Protein AF-A0A0G0THY9-F1 (afdb_monomer_lite)

Foldseek 3Di:
DPVVVVVLVVVLVVLVVVLCVVCVVVVVVVVVVPDDVVVVCPDPVNVVSVVCSVCVSVCVSVVVVVVVVVCCVVPPDPPPPPDD

Radius of gyration: 20.84 Å; chains: 1; bounding box: 43×22×65 Å

Structure (mmCIF, N/CA/C/O backbone):
data_AF-A0A0G0THY9-F1
#
_entry.id   AF-A0A0G0THY9-F1
#
loop_
_atom_site.group_PDB
_atom_site.id
_atom_site.type_symbol
_atom_site.label_atom_id
_atom_site.label_alt_id
_atom_site.label_comp_id
_atom_site.label_asym_id
_atom_site.label_entity_id
_atom_site.label_seq_id
_atom_site.pdbx_PDB_ins_code
_atom_site.Cartn_x
_atom_site.Cartn_y
_atom_site.Cartn_z
_atom_site.occupancy
_atom_site.B_iso_or_equiv
_atom_site.auth_seq_id
_atom_site.auth_comp_id
_atom_site.auth_asym_id
_atom_site.auth_atom_id
_atom_site.pdbx_PDB_model_num
ATOM 1 N N . MET A 1 1 ? -25.241 10.082 8.967 1.00 47.38 1 MET A N 1
ATOM 2 C CA . MET A 1 1 ? -23.797 10.256 9.248 1.00 47.38 1 MET A CA 1
ATOM 3 C C . MET A 1 1 ? -23.062 8.981 8.828 1.00 47.38 1 MET A C 1
ATOM 5 O O . MET A 1 1 ? -23.386 7.929 9.359 1.00 47.38 1 MET A O 1
ATOM 9 N N . ARG A 1 2 ? -22.157 9.036 7.833 1.00 73.25 2 ARG A N 1
ATOM 10 C CA . ARG A 1 2 ? -21.395 7.879 7.291 1.00 73.25 2 ARG A CA 1
ATOM 11 C C . ARG A 1 2 ? -19.875 8.035 7.499 1.00 73.25 2 ARG A C 1
ATOM 13 O O . ARG A 1 2 ? -19.093 7.457 6.752 1.00 73.25 2 ARG A O 1
ATOM 20 N N . VAL A 1 3 ? -19.475 8.754 8.553 1.00 76.94 3 VAL A N 1
ATOM 21 C CA . VAL A 1 3 ? -18.093 9.207 8.822 1.00 76.94 3 VAL A CA 1
ATOM 22 C C . VAL A 1 3 ? -17.049 8.094 8.677 1.00 76.94 3 VAL A C 1
ATOM 24 O O . VAL A 1 3 ? -16.016 8.310 8.058 1.00 76.94 3 VAL A O 1
ATOM 27 N N . GLY A 1 4 ? -17.326 6.880 9.167 1.00 78.69 4 GLY A N 1
ATOM 28 C CA . GLY A 1 4 ? -16.382 5.761 9.044 1.00 78.69 4 GLY A CA 1
ATOM 29 C C . GLY A 1 4 ? -16.118 5.321 7.598 1.00 78.69 4 GLY A C 1
ATOM 30 O O . GLY A 1 4 ? -14.989 4.992 7.249 1.00 78.69 4 GLY A O 1
ATOM 31 N N . ARG A 1 5 ? -17.137 5.360 6.732 1.00 81.44 5 ARG A N 1
ATOM 32 C CA . ARG A 1 5 ? -16.994 5.011 5.310 1.00 81.44 5 ARG A CA 1
ATOM 33 C C . ARG A 1 5 ? -16.278 6.120 4.545 1.00 81.44 5 ARG A C 1
ATOM 35 O O . ARG A 1 5 ? -15.420 5.831 3.720 1.00 81.44 5 ARG A O 1
ATOM 42 N N . ASP A 1 6 ? -16.594 7.368 4.872 1.00 89.00 6 ASP A N 1
ATOM 43 C CA . ASP A 1 6 ? -15.969 8.539 4.255 1.00 89.00 6 ASP A CA 1
ATOM 44 C C . ASP A 1 6 ? -14.477 8.629 4.629 1.00 89.00 6 ASP A C 1
ATOM 46 O O . ASP A 1 6 ? -13.637 8.897 3.772 1.00 89.00 6 ASP A O 1
ATOM 50 N N . HIS A 1 7 ? -14.125 8.290 5.873 1.00 85.62 7 HIS A N 1
ATOM 51 C CA . HIS A 1 7 ? -12.738 8.219 6.335 1.00 85.62 7 HIS A CA 1
ATOM 52 C C . HIS A 1 7 ? -11.931 7.122 5.621 1.00 85.62 7 HIS A C 1
ATOM 54 O O . HIS A 1 7 ? -10.814 7.370 5.170 1.00 85.62 7 HIS A O 1
ATOM 60 N N . ILE A 1 8 ? -12.501 5.923 5.453 1.00 85.88 8 ILE A N 1
ATOM 61 C CA . ILE A 1 8 ? -11.842 4.830 4.716 1.00 85.88 8 ILE A CA 1
ATOM 62 C C . ILE A 1 8 ? -11.627 5.216 3.246 1.00 85.88 8 ILE A C 1
ATOM 64 O O . ILE A 1 8 ? -10.541 4.996 2.712 1.00 85.88 8 ILE A O 1
ATOM 68 N N . ASN A 1 9 ? -12.614 5.851 2.609 1.00 88.00 9 ASN A N 1
ATOM 69 C CA . ASN A 1 9 ? -12.484 6.322 1.228 1.00 88.00 9 ASN A CA 1
ATOM 70 C C . ASN A 1 9 ? -11.342 7.342 1.069 1.00 88.00 9 ASN A C 1
ATOM 72 O O . ASN A 1 9 ? -10.577 7.262 0.108 1.00 88.00 9 ASN A O 1
ATOM 76 N N . ALA A 1 10 ? -11.188 8.266 2.025 1.00 91.75 10 ALA A N 1
ATOM 77 C CA . ALA A 1 10 ? -10.099 9.241 2.018 1.00 91.75 10 ALA A CA 1
ATOM 78 C C . ALA A 1 10 ? -8.714 8.577 2.154 1.00 91.75 10 ALA A C 1
ATOM 80 O O . ALA A 1 10 ? -7.784 8.946 1.435 1.00 91.75 10 ALA A O 1
ATOM 81 N N . ILE A 1 11 ? -8.577 7.565 3.022 1.00 91.38 11 ILE A N 1
ATOM 82 C CA . ILE A 1 11 ? -7.326 6.802 3.182 1.00 91.38 11 ILE A CA 1
ATOM 83 C C . ILE A 1 11 ? -6.964 6.066 1.889 1.00 91.38 11 ILE A C 1
ATOM 85 O O . ILE A 1 11 ? -5.812 6.127 1.461 1.00 91.38 11 ILE A O 1
ATOM 89 N N . ILE A 1 12 ? -7.934 5.402 1.252 1.00 87.19 12 ILE A N 1
ATOM 90 C CA . ILE A 1 12 ? -7.705 4.643 0.012 1.00 87.19 12 ILE A CA 1
ATOM 91 C C . ILE A 1 12 ? -7.166 5.558 -1.092 1.00 87.19 12 ILE A C 1
ATOM 93 O O . ILE A 1 12 ? -6.185 5.213 -1.749 1.00 87.19 12 ILE A O 1
ATOM 97 N N . ASN A 1 13 ? -7.765 6.737 -1.267 1.00 89.88 13 ASN A N 1
ATOM 98 C CA . ASN A 1 13 ? -7.329 7.694 -2.281 1.00 89.88 13 ASN A CA 1
ATOM 99 C C . ASN A 1 13 ? -5.884 8.167 -2.051 1.00 89.88 13 ASN A C 1
ATOM 101 O O . ASN A 1 13 ? -5.074 8.193 -2.977 1.00 89.88 13 ASN A O 1
ATOM 105 N N . THR A 1 14 ? -5.539 8.497 -0.806 1.00 91.69 14 THR A N 1
ATOM 106 C CA . THR A 1 14 ? -4.172 8.913 -0.465 1.00 91.69 14 THR A CA 1
ATOM 107 C C . THR A 1 14 ? -3.173 7.773 -0.658 1.00 91.69 14 THR A C 1
ATOM 109 O O . THR A 1 14 ? -2.067 8.003 -1.143 1.00 91.69 14 THR A O 1
ATOM 112 N N . LEU A 1 15 ? -3.560 6.533 -0.343 1.00 88.81 15 LEU A N 1
ATOM 113 C CA . LEU A 1 15 ? -2.705 5.363 -0.526 1.00 88.81 15 LEU A CA 1
ATOM 114 C C . LEU A 1 15 ? -2.445 5.066 -2.007 1.00 88.81 15 LEU A C 1
ATOM 116 O O . LEU A 1 15 ? -1.313 4.762 -2.372 1.00 88.81 15 LEU A O 1
ATOM 120 N N . PHE A 1 16 ? -3.460 5.216 -2.863 1.00 87.56 16 PHE A N 1
ATOM 121 C CA . PHE A 1 16 ? -3.311 5.095 -4.314 1.00 87.56 16 PHE A CA 1
ATOM 122 C C . PHE A 1 16 ? -2.307 6.112 -4.873 1.00 87.56 16 PHE A C 1
ATOM 124 O O . PHE A 1 16 ? -1.411 5.747 -5.641 1.00 87.56 16 PHE A O 1
ATOM 131 N N . LEU A 1 17 ? -2.416 7.376 -4.449 1.00 90.69 17 LEU A N 1
ATOM 132 C CA . LEU A 1 17 ? -1.497 8.433 -4.868 1.00 90.69 17 LEU A CA 1
ATOM 133 C C . LEU A 1 17 ? -0.065 8.167 -4.379 1.00 90.69 17 LEU A C 1
ATOM 135 O O . LEU A 1 17 ? 0.879 8.270 -5.162 1.00 90.69 17 LEU A O 1
ATOM 139 N N . ALA A 1 18 ? 0.095 7.779 -3.110 1.00 90.81 18 ALA A N 1
ATOM 140 C CA . ALA A 1 18 ? 1.394 7.450 -2.529 1.00 90.81 18 ALA A CA 1
ATOM 141 C C . ALA A 1 18 ? 2.061 6.274 -3.255 1.00 90.81 18 ALA A C 1
ATOM 143 O O . ALA A 1 18 ? 3.251 6.340 -3.559 1.00 90.81 18 ALA A O 1
ATOM 144 N N . TYR A 1 19 ? 1.294 5.228 -3.578 1.00 88.25 19 TYR A N 1
ATOM 145 C CA . TYR A 1 19 ? 1.826 4.055 -4.262 1.00 88.25 19 TYR A CA 1
ATOM 146 C C . TYR A 1 19 ? 2.241 4.367 -5.701 1.00 88.25 19 TYR A C 1
ATOM 148 O O . TYR A 1 19 ? 3.338 4.017 -6.127 1.00 88.25 19 TYR A O 1
ATOM 156 N N . THR A 1 20 ? 1.398 5.108 -6.423 1.00 89.81 20 THR A N 1
ATOM 157 C CA . THR A 1 20 ? 1.704 5.568 -7.784 1.00 89.81 20 THR A CA 1
ATOM 158 C C . THR A 1 20 ? 2.979 6.412 -7.809 1.00 89.81 20 THR A C 1
ATOM 160 O O . THR A 1 20 ? 3.842 6.198 -8.658 1.00 89.81 20 THR A O 1
ATOM 163 N N . GLY A 1 21 ? 3.129 7.338 -6.855 1.00 91.69 21 GLY A N 1
ATOM 164 C CA . GLY A 1 21 ? 4.333 8.158 -6.724 1.00 91.69 21 GLY A CA 1
ATOM 165 C C . GLY A 1 21 ? 5.581 7.342 -6.372 1.00 91.69 21 GLY A C 1
ATOM 166 O O . GLY A 1 21 ? 6.633 7.545 -6.974 1.00 91.69 21 GLY A O 1
ATOM 167 N N . ALA A 1 22 ? 5.468 6.388 -5.445 1.00 90.44 22 ALA A N 1
ATOM 168 C CA . ALA A 1 22 ? 6.586 5.546 -5.019 1.00 90.44 22 ALA A CA 1
ATOM 169 C C . ALA A 1 22 ? 7.093 4.618 -6.136 1.00 90.44 22 ALA A C 1
ATOM 171 O O . ALA A 1 22 ? 8.299 4.417 -6.265 1.00 90.44 22 ALA A O 1
ATOM 172 N N . SER A 1 23 ? 6.196 4.093 -6.975 1.00 89.38 23 SER A N 1
ATOM 173 C CA . SER A 1 23 ? 6.567 3.226 -8.100 1.00 89.38 23 SER A CA 1
ATOM 174 C C . SER A 1 23 ? 6.995 3.997 -9.359 1.00 89.38 23 SER A C 1
ATOM 176 O O . SER A 1 23 ? 7.427 3.384 -10.334 1.00 89.38 23 SER A O 1
ATOM 178 N N . PHE A 1 24 ? 6.923 5.332 -9.367 1.00 92.25 24 PHE A N 1
ATOM 179 C CA . PHE A 1 24 ? 7.221 6.154 -10.546 1.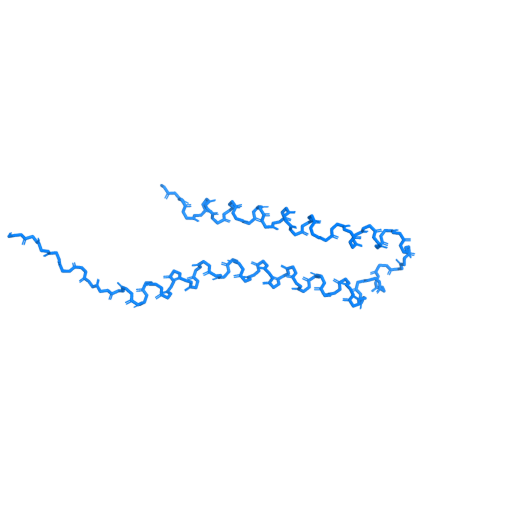00 92.25 24 PHE A CA 1
ATOM 180 C C . PHE A 1 24 ? 8.655 5.995 -11.095 1.00 92.25 24 PHE A C 1
ATOM 182 O O . PHE A 1 24 ? 8.804 5.834 -12.308 1.00 92.25 24 PHE A O 1
ATOM 189 N N . PRO A 1 25 ? 9.722 5.955 -10.268 1.00 89.38 25 PRO A N 1
ATOM 190 C CA . PRO A 1 25 ? 11.083 5.726 -10.764 1.00 89.38 25 PRO A CA 1
ATOM 191 C C . PRO A 1 25 ? 11.238 4.368 -11.457 1.00 89.38 25 PRO A C 1
ATOM 193 O O . PRO A 1 25 ? 11.929 4.254 -12.469 1.00 89.38 25 PRO A O 1
ATOM 196 N N . LEU A 1 26 ? 10.551 3.347 -10.938 1.00 88.19 26 LEU A N 1
ATOM 197 C CA . LEU A 1 26 ? 10.521 2.013 -11.526 1.00 88.19 26 LEU A CA 1
ATOM 198 C C . LEU A 1 26 ? 9.830 2.060 -12.898 1.00 88.19 26 LEU A C 1
ATOM 200 O O . LEU A 1 26 ? 10.380 1.551 -13.871 1.00 88.19 26 LEU A O 1
ATOM 204 N N . LEU A 1 27 ? 8.689 2.751 -13.013 1.00 88.19 27 LEU A N 1
ATOM 205 C CA . LEU A 1 27 ? 7.996 2.945 -14.294 1.00 88.19 27 LEU A CA 1
ATOM 206 C C . LEU A 1 27 ? 8.879 3.640 -15.342 1.00 88.19 27 LEU A C 1
ATOM 208 O O . LEU A 1 27 ? 8.893 3.218 -16.498 1.00 88.19 27 LEU A O 1
ATOM 212 N N . ILE A 1 28 ? 9.655 4.653 -14.947 1.00 90.69 28 ILE A N 1
ATOM 213 C CA . ILE A 1 28 ? 10.617 5.320 -15.840 1.00 90.69 28 ILE A CA 1
ATOM 214 C C . ILE A 1 28 ? 11.704 4.339 -16.301 1.00 90.69 28 ILE A C 1
ATOM 216 O O . ILE A 1 28 ? 12.033 4.295 -17.486 1.00 90.69 28 ILE A O 1
ATOM 220 N N . LEU A 1 29 ? 12.247 3.529 -15.388 1.00 87.38 29 LEU A N 1
ATOM 221 C CA . LEU A 1 29 ? 13.273 2.535 -15.709 1.00 87.38 29 LEU A CA 1
ATOM 222 C C . LEU A 1 29 ? 12.757 1.456 -16.671 1.00 87.38 29 LEU A C 1
ATOM 224 O O . LEU A 1 29 ? 13.492 1.034 -17.565 1.00 87.38 29 LEU A O 1
ATOM 228 N N . LEU A 1 30 ? 11.496 1.042 -16.523 1.00 84.94 30 LEU A N 1
ATOM 229 C CA . LEU A 1 30 ? 10.831 0.128 -17.454 1.00 84.94 30 LEU A CA 1
ATOM 230 C C . LEU A 1 30 ? 10.636 0.748 -18.826 1.00 84.94 30 LEU A C 1
ATOM 232 O O . LEU A 1 30 ? 10.951 0.114 -19.831 1.00 84.94 30 LEU A O 1
ATOM 236 N N . TYR A 1 31 ? 10.163 1.993 -18.856 1.00 86.19 31 TYR A N 1
ATOM 237 C CA . TYR A 1 31 ? 10.001 2.745 -20.092 1.00 86.19 31 TYR A CA 1
ATOM 238 C C . TYR A 1 31 ? 11.334 2.880 -20.844 1.00 86.19 31 TYR A C 1
ATOM 240 O O . TYR A 1 31 ? 11.378 2.717 -22.060 1.00 86.19 31 TYR A O 1
ATOM 248 N N . ALA A 1 32 ? 12.439 3.090 -20.122 1.00 87.94 32 ALA A N 1
ATOM 249 C CA . ALA A 1 32 ? 13.774 3.187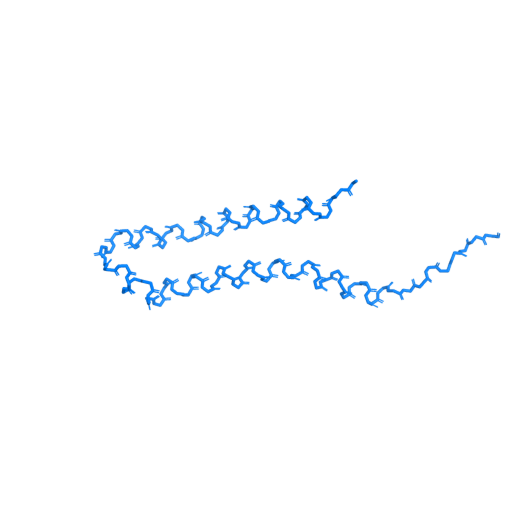 -20.708 1.00 87.94 32 ALA A CA 1
ATOM 250 C C . ALA A 1 32 ? 14.353 1.841 -21.196 1.00 87.94 32 ALA A C 1
ATOM 252 O O . ALA A 1 32 ? 15.175 1.836 -22.108 1.00 87.94 32 ALA A O 1
ATOM 253 N N . ASN A 1 33 ? 13.955 0.705 -20.607 1.00 83.38 33 ASN A N 1
ATOM 254 C CA . ASN A 1 33 ? 14.555 -0.606 -20.898 1.00 83.38 33 ASN A CA 1
ATOM 255 C C . ASN A 1 33 ? 14.034 -1.289 -22.175 1.00 83.38 33 ASN A C 1
ATOM 257 O O . ASN A 1 33 ? 14.641 -2.261 -22.615 1.00 83.38 33 ASN A O 1
ATOM 261 N N . ASN A 1 34 ? 12.932 -0.811 -22.766 1.00 78.06 34 ASN A N 1
ATOM 262 C CA . ASN A 1 34 ? 12.357 -1.269 -24.044 1.00 78.06 34 ASN A CA 1
ATOM 263 C C . ASN A 1 34 ? 12.281 -2.808 -24.225 1.00 78.06 34 ASN A C 1
ATOM 265 O O . ASN A 1 34 ? 12.448 -3.333 -25.328 1.00 78.06 34 ASN A O 1
ATOM 269 N N . GLN A 1 35 ? 12.062 -3.542 -23.129 1.00 78.44 35 GLN A N 1
ATOM 270 C CA . GLN A 1 35 ? 11.970 -5.002 -23.126 1.00 78.44 35 GLN A CA 1
ATOM 271 C C . GLN A 1 35 ? 10.533 -5.483 -23.380 1.00 78.44 35 GLN A C 1
ATOM 273 O O . GLN A 1 35 ? 9.576 -4.753 -23.108 1.00 78.44 35 GLN A O 1
ATOM 278 N N . PRO A 1 36 ? 10.344 -6.728 -23.862 1.00 79.69 36 PRO A N 1
ATOM 279 C CA . PRO A 1 36 ? 9.018 -7.322 -23.994 1.00 79.69 36 PRO A CA 1
ATOM 280 C C . PRO A 1 36 ? 8.275 -7.321 -22.653 1.00 79.69 36 PRO A C 1
ATOM 282 O O . PRO A 1 36 ? 8.794 -7.822 -21.654 1.00 79.69 36 PRO A O 1
ATOM 285 N N . GLY A 1 37 ? 7.030 -6.830 -22.639 1.00 74.25 37 GLY A N 1
ATOM 286 C CA . GLY A 1 37 ? 6.251 -6.642 -21.406 1.00 74.25 37 GLY A CA 1
ATOM 287 C C . GLY A 1 37 ? 6.083 -7.904 -20.548 1.00 74.25 37 GLY A C 1
ATOM 288 O O . GLY A 1 37 ? 6.021 -7.808 -19.326 1.00 74.25 37 GLY A O 1
ATOM 289 N N . ALA A 1 38 ? 6.086 -9.092 -21.162 1.00 76.38 38 ALA A N 1
ATOM 290 C CA . ALA A 1 38 ? 6.053 -10.366 -20.441 1.00 76.38 38 ALA A CA 1
ATOM 291 C C . ALA A 1 38 ? 7.344 -10.637 -19.640 1.00 76.38 38 ALA A C 1
ATOM 293 O O . ALA A 1 38 ? 7.275 -11.101 -18.507 1.00 76.38 38 ALA A O 1
ATOM 294 N N . ILE A 1 39 ? 8.512 -10.303 -20.199 1.00 76.06 39 ILE A N 1
ATOM 295 C CA . ILE A 1 39 ? 9.818 -10.470 -19.538 1.00 76.06 39 ILE A CA 1
ATOM 296 C C . ILE A 1 39 ? 9.962 -9.444 -18.412 1.00 76.06 39 ILE A C 1
ATOM 298 O O . ILE A 1 39 ? 10.398 -9.768 -17.312 1.00 76.06 39 ILE A O 1
ATOM 302 N N . THR A 1 40 ? 9.512 -8.217 -18.668 1.00 82.50 40 THR A N 1
ATOM 303 C CA . THR A 1 40 ? 9.448 -7.145 -17.677 1.00 82.50 40 THR A CA 1
ATOM 304 C C . THR A 1 40 ? 8.596 -7.517 -16.465 1.00 82.50 40 THR A C 1
ATOM 306 O O . THR A 1 40 ? 9.030 -7.315 -15.333 1.00 82.50 40 THR A O 1
ATOM 309 N N . LEU A 1 41 ? 7.402 -8.076 -16.682 1.00 81.12 41 LEU A N 1
ATOM 310 C CA . LEU A 1 41 ? 6.471 -8.403 -15.600 1.00 81.12 41 LEU A CA 1
ATOM 311 C C . LEU A 1 41 ? 7.007 -9.505 -14.676 1.00 81.12 41 LEU A C 1
ATOM 313 O O . LEU A 1 41 ? 6.795 -9.451 -13.468 1.00 81.12 41 LEU A O 1
ATOM 317 N N . SER A 1 42 ? 7.720 -10.485 -15.236 1.00 82.88 42 SER A N 1
ATOM 318 C CA . SER A 1 42 ? 8.371 -11.553 -14.469 1.00 82.88 42 SER A CA 1
ATOM 319 C C . SER A 1 42 ? 9.694 -11.129 -13.818 1.00 82.88 42 SER A C 1
ATOM 321 O O . SER A 1 42 ? 10.291 -11.922 -13.093 1.00 82.88 42 SER A O 1
ATOM 323 N N . GLY A 1 43 ? 10.161 -9.901 -14.058 1.00 86.12 43 GLY A N 1
ATOM 324 C CA . GLY A 1 43 ? 11.381 -9.372 -13.458 1.00 86.12 43 GLY A CA 1
ATOM 325 C C . GLY A 1 43 ? 11.243 -9.166 -11.949 1.00 86.12 43 GLY A C 1
ATOM 326 O O . GLY A 1 43 ? 10.230 -8.658 -11.466 1.00 86.12 43 GLY A O 1
ATOM 327 N N . GLU A 1 44 ? 12.296 -9.505 -11.202 1.00 85.88 44 GLU A N 1
ATOM 328 C CA . GLU A 1 44 ? 12.324 -9.443 -9.733 1.00 85.88 44 GLU A CA 1
ATOM 329 C C . GLU A 1 44 ? 11.908 -8.069 -9.186 1.00 85.88 44 GLU A C 1
ATOM 331 O O . GLU A 1 44 ? 11.077 -7.988 -8.281 1.00 85.88 44 GLU A O 1
ATOM 336 N N . GLY A 1 45 ? 12.419 -6.982 -9.774 1.00 85.88 45 GLY A N 1
ATOM 337 C CA . GLY A 1 45 ? 12.088 -5.620 -9.346 1.00 85.88 45 GLY A CA 1
ATOM 338 C C . GLY A 1 45 ? 10.603 -5.285 -9.504 1.00 85.88 45 GLY A C 1
ATOM 339 O O . GLY A 1 45 ? 9.978 -4.790 -8.567 1.00 85.88 45 GLY A O 1
ATOM 340 N N . VAL A 1 46 ? 10.017 -5.607 -10.662 1.00 87.50 46 VAL A N 1
ATOM 341 C CA . VAL A 1 46 ? 8.598 -5.343 -10.955 1.00 87.50 46 VAL A CA 1
ATOM 342 C C . VAL A 1 46 ? 7.703 -6.184 -10.058 1.00 87.50 46 VAL A C 1
ATOM 344 O O . VAL A 1 46 ? 6.778 -5.662 -9.438 1.00 87.50 46 VAL A O 1
ATOM 347 N N . MET A 1 47 ? 7.996 -7.478 -9.946 1.00 90.25 47 MET A N 1
ATOM 348 C CA . MET A 1 47 ? 7.155 -8.389 -9.182 1.00 90.25 47 MET A CA 1
ATOM 349 C C . MET A 1 47 ? 7.197 -8.080 -7.682 1.00 90.25 47 MET A C 1
ATOM 351 O O . MET A 1 47 ? 6.165 -8.117 -7.009 1.00 90.25 47 MET A O 1
ATOM 355 N N . THR A 1 48 ? 8.364 -7.682 -7.167 1.00 91.06 48 THR A N 1
ATOM 356 C CA . THR A 1 48 ? 8.511 -7.220 -5.781 1.00 91.06 48 THR A CA 1
ATOM 357 C C . THR A 1 48 ? 7.705 -5.948 -5.526 1.00 91.06 48 THR A C 1
ATOM 359 O O . THR A 1 48 ? 7.054 -5.836 -4.487 1.00 91.06 48 THR A O 1
ATOM 362 N N . GLU A 1 49 ? 7.696 -4.998 -6.466 1.00 88.94 49 GLU A N 1
ATOM 363 C CA . GLU A 1 49 ? 6.885 -3.782 -6.356 1.00 88.94 49 GLU A CA 1
ATOM 364 C C . GLU A 1 49 ? 5.389 -4.094 -6.346 1.00 88.94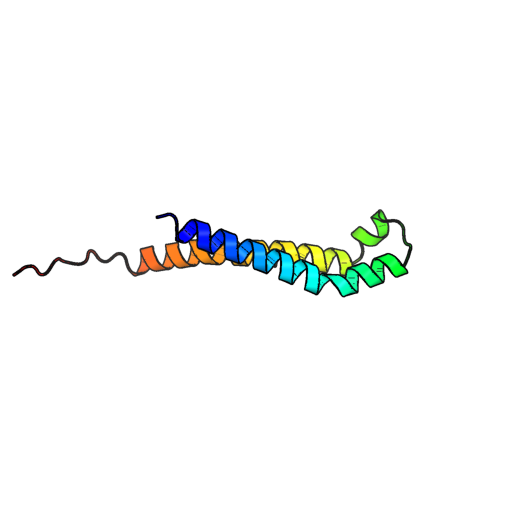 49 GLU A C 1
ATOM 366 O O . GLU A 1 49 ? 4.656 -3.555 -5.520 1.00 88.94 49 GLU A O 1
ATOM 371 N N . ILE A 1 50 ? 4.933 -4.979 -7.235 1.00 89.19 50 ILE A N 1
ATOM 372 C CA . ILE A 1 50 ? 3.524 -5.376 -7.324 1.00 89.19 50 ILE A CA 1
ATOM 373 C C . ILE A 1 50 ? 3.086 -6.038 -6.017 1.00 89.19 50 ILE A C 1
ATOM 375 O O . ILE A 1 50 ? 2.088 -5.633 -5.420 1.00 89.19 50 ILE A O 1
ATOM 379 N N . MET A 1 51 ? 3.858 -7.010 -5.527 1.00 93.62 51 MET A N 1
ATOM 380 C CA . MET A 1 51 ? 3.558 -7.686 -4.265 1.00 93.62 51 MET A CA 1
ATOM 381 C C . MET A 1 51 ? 3.544 -6.708 -3.090 1.00 93.62 51 MET A C 1
ATOM 383 O O . MET A 1 51 ? 2.619 -6.738 -2.277 1.00 93.62 51 MET A O 1
ATOM 387 N N . ARG A 1 52 ? 4.512 -5.787 -3.021 1.00 90.31 52 ARG A N 1
ATOM 388 C CA . ARG A 1 52 ? 4.547 -4.746 -1.987 1.00 90.31 52 ARG A CA 1
ATOM 389 C C . ARG A 1 52 ? 3.320 -3.827 -2.049 1.00 90.31 52 ARG A C 1
ATOM 391 O O . ARG A 1 52 ? 2.815 -3.442 -0.996 1.00 90.31 52 ARG A O 1
ATOM 398 N N . ALA A 1 53 ? 2.791 -3.552 -3.241 1.00 88.81 53 ALA A N 1
ATOM 399 C CA . ALA A 1 53 ? 1.601 -2.722 -3.455 1.00 88.81 53 ALA A CA 1
ATOM 400 C C . ALA A 1 53 ? 0.358 -3.369 -2.899 1.00 88.81 53 ALA A C 1
ATOM 402 O O . ALA A 1 53 ? -0.416 -2.774 -2.142 1.00 88.81 53 ALA A O 1
ATOM 403 N N . MET A 1 54 ? 0.188 -4.622 -3.293 1.00 90.94 54 MET A N 1
ATOM 404 C CA . MET A 1 54 ? -0.956 -5.425 -2.929 1.00 90.94 54 MET A CA 1
ATOM 405 C C . MET A 1 54 ? -0.957 -5.661 -1.425 1.00 90.94 54 MET A C 1
ATOM 407 O O . MET A 1 54 ? -1.943 -5.357 -0.761 1.00 90.94 54 MET A O 1
ATOM 411 N N . LEU A 1 55 ? 0.170 -6.103 -0.866 1.00 94.00 55 LEU A N 1
ATOM 412 C CA . LEU A 1 55 ? 0.290 -6.369 0.564 1.00 94.00 55 LEU A CA 1
ATOM 413 C C . LEU A 1 55 ? 0.184 -5.089 1.400 1.00 94.00 55 LEU A C 1
ATOM 415 O O . LEU A 1 55 ? -0.500 -5.094 2.421 1.00 94.00 55 LEU A O 1
ATOM 419 N N . GLY A 1 56 ? 0.796 -3.984 0.964 1.00 87.75 56 GLY A N 1
ATOM 420 C CA . GLY A 1 56 ? 0.705 -2.697 1.655 1.00 87.75 56 GLY A CA 1
ATOM 421 C C . GLY A 1 56 ? -0.730 -2.172 1.708 1.00 87.75 56 GLY A C 1
ATOM 422 O O . GLY A 1 56 ? -1.221 -1.806 2.776 1.00 87.75 56 GLY A O 1
ATOM 423 N N . SER A 1 57 ? -1.437 -2.197 0.577 1.00 85.62 57 SER A N 1
ATOM 424 C CA . SER A 1 57 ? -2.833 -1.749 0.510 1.00 85.62 57 SER A CA 1
ATOM 425 C C . SER A 1 57 ? -3.798 -2.663 1.260 1.00 85.62 57 SER A C 1
ATOM 427 O O . SER A 1 57 ? -4.599 -2.172 2.059 1.00 85.62 57 SER A O 1
ATOM 429 N N . MET A 1 58 ? -3.684 -3.983 1.092 1.00 90.50 58 MET A N 1
ATOM 430 C CA . MET A 1 58 ? -4.480 -4.955 1.845 1.00 90.50 58 MET A CA 1
ATOM 431 C C . MET A 1 58 ? -4.235 -4.839 3.351 1.00 90.50 58 MET A C 1
ATOM 433 O O . MET A 1 58 ? -5.193 -4.841 4.121 1.00 90.50 58 MET A O 1
ATOM 437 N N . GLY A 1 59 ? -2.978 -4.679 3.773 1.00 89.25 59 GLY A N 1
ATOM 438 C CA . GLY A 1 59 ? -2.613 -4.506 5.177 1.00 89.25 59 GLY A CA 1
ATOM 439 C C . GLY A 1 59 ? -3.244 -3.260 5.795 1.00 89.25 59 GLY A C 1
ATOM 440 O O . GLY A 1 59 ? -3.841 -3.346 6.867 1.00 89.25 59 GLY A O 1
ATOM 441 N N . VAL A 1 60 ? -3.191 -2.116 5.106 1.00 86.94 60 VAL A N 1
ATOM 442 C CA . VAL A 1 60 ? -3.809 -0.866 5.585 1.00 86.94 60 VAL A CA 1
ATOM 443 C C . VAL A 1 60 ? -5.330 -0.998 5.682 1.00 86.94 60 VAL A C 1
ATOM 445 O O . VAL A 1 60 ? -5.906 -0.662 6.719 1.00 86.94 60 VAL A O 1
ATOM 448 N N . VAL A 1 61 ? -5.985 -1.524 4.640 1.00 86.19 61 VAL A N 1
ATOM 449 C CA . VAL A 1 61 ? -7.448 -1.700 4.621 1.00 86.19 61 VAL A CA 1
ATOM 450 C C . VAL A 1 61 ? -7.905 -2.699 5.686 1.00 86.19 61 VAL A C 1
ATOM 452 O O . VAL A 1 61 ? -8.942 -2.480 6.306 1.00 86.19 61 VAL A O 1
ATOM 455 N N . ALA A 1 62 ? -7.134 -3.760 5.942 1.00 89.50 62 ALA A N 1
ATOM 456 C CA . ALA A 1 62 ? -7.442 -4.754 6.968 1.00 89.50 62 ALA A CA 1
ATOM 457 C C . ALA A 1 62 ? -7.143 -4.259 8.39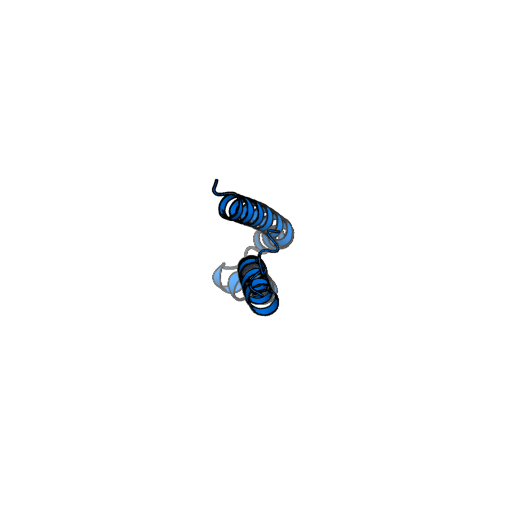4 1.00 89.50 62 ALA A C 1
ATOM 459 O O . ALA A 1 62 ? -7.843 -4.638 9.332 1.00 89.50 62 ALA A O 1
ATOM 460 N N . SER A 1 63 ? -6.153 -3.384 8.580 1.00 90.25 63 SER A N 1
ATOM 461 C CA . SER A 1 63 ? -5.740 -2.899 9.903 1.00 90.25 63 SER A CA 1
ATOM 462 C C . SER A 1 63 ? -6.873 -2.185 10.654 1.00 90.25 63 SER A C 1
ATOM 464 O O . SER A 1 63 ? -7.085 -2.427 11.841 1.00 90.25 63 SER A O 1
ATOM 466 N N . VAL A 1 64 ? -7.679 -1.368 9.967 1.00 88.31 64 VAL A N 1
ATOM 467 C CA . VAL A 1 64 ? -8.802 -0.626 10.576 1.00 88.31 64 VAL A CA 1
ATOM 468 C C . VAL A 1 64 ? -9.900 -1.544 11.149 1.00 88.31 64 VAL A C 1
ATOM 470 O O . VAL A 1 64 ? -10.229 -1.410 12.331 1.00 88.31 64 VAL A O 1
ATOM 473 N N . PRO A 1 65 ? -10.487 -2.492 10.390 1.00 87.75 65 PRO A N 1
ATOM 474 C CA . PRO A 1 65 ? -11.471 -3.418 10.942 1.00 87.75 65 PRO A CA 1
ATOM 475 C C . PRO A 1 65 ? -10.859 -4.370 11.973 1.00 87.75 65 PRO A C 1
ATOM 477 O O . PRO A 1 65 ? -11.513 -4.640 12.976 1.00 87.75 65 PRO A O 1
ATOM 480 N N . ILE A 1 66 ? -9.614 -4.829 11.789 1.00 93.00 66 ILE A N 1
ATOM 481 C CA . ILE A 1 66 ? -8.934 -5.706 12.758 1.00 93.00 66 ILE A CA 1
ATOM 4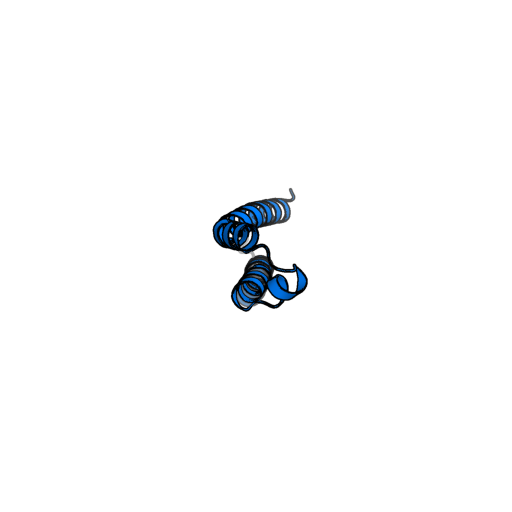82 C C . ILE A 1 66 ? -8.765 -4.996 14.106 1.00 93.00 66 ILE A C 1
ATOM 484 O O . ILE A 1 66 ? -9.139 -5.543 15.143 1.00 93.00 66 ILE A O 1
ATOM 488 N N . THR A 1 67 ? -8.257 -3.762 14.105 1.00 92.19 67 THR A N 1
ATOM 489 C CA . THR A 1 67 ? -8.081 -2.969 15.333 1.00 92.19 67 THR A CA 1
ATOM 490 C C . THR A 1 67 ? -9.415 -2.631 15.988 1.00 92.19 67 THR A C 1
ATOM 492 O O . THR A 1 67 ? -9.529 -2.718 17.209 1.00 92.19 67 THR A O 1
ATOM 495 N N . THR A 1 68 ? -10.449 -2.332 15.197 1.00 90.00 68 THR A N 1
ATOM 496 C CA . THR A 1 68 ? -11.806 -2.085 15.709 1.00 90.00 68 THR A CA 1
ATOM 497 C C . THR A 1 68 ? -12.400 -3.339 16.348 1.00 90.00 68 THR A C 1
ATOM 499 O O . THR A 1 68 ? -12.961 -3.268 17.440 1.00 90.00 68 THR A O 1
ATOM 502 N N . PHE A 1 69 ? -12.247 -4.497 15.702 1.00 92.75 69 PHE A N 1
ATOM 503 C CA . PHE A 1 69 ? -12.713 -5.777 16.226 1.00 92.75 69 PHE A CA 1
ATOM 504 C C . PHE A 1 69 ? -12.019 -6.112 17.549 1.00 92.75 69 PHE A C 1
ATOM 506 O O . PHE A 1 69 ? -12.697 -6.341 18.550 1.00 92.75 69 PHE A O 1
ATOM 513 N N . LEU A 1 70 ? -10.684 -6.036 17.587 1.00 93.94 70 LEU A N 1
ATOM 514 C CA . LEU A 1 70 ? -9.888 -6.238 18.802 1.00 93.94 70 LEU A CA 1
ATOM 515 C C . LEU A 1 70 ? -10.296 -5.279 19.924 1.00 93.94 70 LEU A C 1
ATOM 517 O O . LEU A 1 70 ? -10.520 -5.718 21.050 1.00 93.94 70 LEU A O 1
ATOM 521 N N . ALA A 1 71 ? -10.447 -3.987 19.622 1.00 92.25 71 ALA A N 1
ATOM 522 C CA . ALA A 1 71 ? -10.886 -2.995 20.595 1.00 92.25 71 ALA A CA 1
ATOM 523 C C . ALA A 1 71 ? -12.281 -3.328 21.140 1.00 92.25 71 ALA A C 1
ATOM 525 O O . ALA A 1 71 ? -12.476 -3.340 22.351 1.00 92.25 71 ALA A O 1
ATOM 526 N N . SER A 1 72 ? -13.235 -3.665 20.269 1.00 92.94 72 SER A N 1
ATOM 527 C CA . SER A 1 72 ? -14.591 -4.032 20.690 1.00 92.94 72 SER A CA 1
ATOM 528 C C . SER A 1 72 ? -14.619 -5.298 21.548 1.00 92.94 72 SER A C 1
ATOM 530 O O . SER A 1 72 ? -15.388 -5.365 22.504 1.00 92.94 72 SER A O 1
ATOM 532 N N . TYR A 1 73 ? -13.756 -6.274 21.259 1.00 93.75 73 TYR A N 1
ATOM 533 C CA . TYR A 1 73 ? -13.654 -7.515 22.019 1.00 93.75 73 TYR A CA 1
ATOM 534 C C . TYR A 1 73 ? -13.047 -7.280 23.408 1.00 93.75 73 TYR A C 1
ATOM 536 O O . TYR A 1 73 ? -13.591 -7.741 24.409 1.00 93.75 73 TYR A O 1
ATOM 544 N N . ILE A 1 74 ? -11.958 -6.508 23.486 1.00 94.56 74 ILE A N 1
ATOM 545 C CA . ILE A 1 74 ? -11.262 -6.210 24.748 1.00 94.56 74 ILE A CA 1
ATOM 546 C C . ILE A 1 74 ? -12.094 -5.274 25.639 1.00 94.56 74 ILE A C 1
ATOM 548 O O . ILE A 1 74 ? -12.149 -5.461 26.855 1.00 94.56 74 ILE A O 1
ATOM 552 N N . PHE A 1 75 ? -12.748 -4.271 25.046 1.00 88.94 75 PHE A N 1
ATOM 553 C CA . PHE A 1 75 ? -13.475 -3.221 25.765 1.00 88.94 75 PHE A CA 1
ATOM 554 C C . PHE A 1 75 ? -14.996 -3.421 25.809 1.00 88.94 75 PHE A C 1
ATOM 556 O O . PHE A 1 75 ? -15.695 -2.530 26.293 1.00 88.94 75 PHE A O 1
ATOM 563 N N . SER A 1 76 ? -15.530 -4.580 25.397 1.00 79.69 76 SER A N 1
ATOM 564 C CA . SER A 1 76 ? -16.932 -4.958 25.655 1.00 79.69 76 SER A CA 1
ATOM 565 C C . SER A 1 76 ? -17.161 -5.221 27.147 1.00 79.69 76 SER A C 1
ATOM 567 O O . SER A 1 76 ? -17.371 -6.346 27.592 1.00 79.69 76 SER A O 1
ATOM 569 N N . ARG A 1 77 ? -17.116 -4.168 27.962 1.00 72.69 77 ARG A N 1
ATOM 570 C CA . ARG A 1 77 ? -17.711 -4.156 29.295 1.00 72.69 77 ARG A CA 1
ATOM 571 C C . ARG A 1 77 ? -19.024 -3.388 29.190 1.00 72.69 77 ARG A C 1
ATOM 573 O O . ARG A 1 77 ? -18.990 -2.239 28.750 1.00 72.69 77 ARG A O 1
ATOM 580 N N . PRO A 1 78 ? -20.170 -3.969 29.587 1.00 58.94 78 PRO A N 1
ATOM 581 C CA . PRO A 1 78 ? -21.405 -3.211 29.676 1.00 58.94 78 PRO A CA 1
ATOM 582 C C . PRO A 1 78 ? -21.172 -2.078 30.675 1.00 58.94 78 PRO A C 1
ATOM 584 O O . PRO A 1 78 ? -20.903 -2.309 31.857 1.00 58.94 78 PRO A O 1
ATOM 587 N N . GLN A 1 79 ? -21.194 -0.849 30.168 1.00 63.97 79 GLN A N 1
ATOM 588 C CA . GLN A 1 79 ? -21.107 0.354 30.975 1.00 63.97 79 GLN A CA 1
ATOM 589 C C . GLN A 1 79 ? -22.338 0.362 31.880 1.00 63.97 79 GLN A C 1
ATOM 591 O O . GLN A 1 79 ? -23.442 0.664 31.439 1.00 63.97 79 GLN A O 1
ATOM 596 N N . LYS A 1 80 ? -22.157 -0.078 33.130 1.00 51.09 80 LYS A N 1
ATOM 597 C CA . LYS A 1 80 ? -23.208 -0.089 34.145 1.00 51.09 80 LYS A CA 1
ATOM 598 C C . LYS A 1 80 ? -23.599 1.365 34.379 1.00 51.09 80 LYS A C 1
ATOM 600 O O . LYS A 1 80 ? -22.831 2.114 34.984 1.00 51.09 80 LYS A O 1
ATOM 605 N N . ASP A 1 81 ? -24.741 1.743 33.817 1.00 54.53 81 ASP A N 1
ATOM 606 C CA . ASP A 1 81 ? -25.340 3.061 33.947 1.00 54.53 81 ASP A CA 1
ATOM 607 C C . ASP A 1 81 ? -25.494 3.366 35.440 1.00 54.53 81 ASP A C 1
ATOM 609 O O . ASP A 1 81 ? -26.271 2.733 36.156 1.00 54.53 81 ASP A O 1
ATOM 613 N N . LYS A 1 82 ? -24.640 4.259 35.946 1.00 55.03 82 LYS A N 1
ATOM 614 C CA . LYS A 1 82 ? -24.769 4.821 37.288 1.00 55.03 82 LYS A CA 1
ATOM 615 C C . LYS A 1 82 ? -25.712 6.010 37.178 1.00 55.03 82 LYS A C 1
ATOM 617 O O . LYS A 1 82 ? -25.278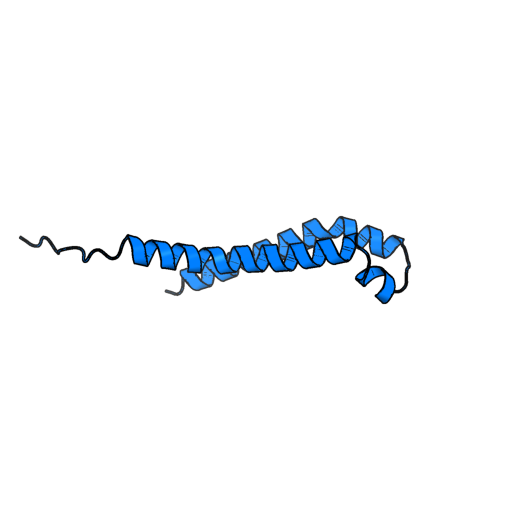 7.155 37.295 1.00 55.03 82 LYS A O 1
ATOM 622 N N . THR A 1 83 ? -26.989 5.739 36.950 1.00 60.66 83 THR A N 1
ATOM 623 C CA . THR A 1 83 ? -28.035 6.715 37.242 1.00 60.66 83 THR A CA 1
ATOM 624 C C . THR A 1 83 ? -28.451 6.533 38.699 1.00 60.66 83 THR A C 1
ATOM 626 O O . THR A 1 83 ? -28.664 5.413 39.161 1.00 60.66 83 THR A O 1
ATOM 629 N N . LYS A 1 84 ? -28.399 7.656 39.416 1.00 46.38 84 LYS A N 1
ATOM 630 C CA . LYS A 1 84 ? -28.668 7.835 40.845 1.00 46.38 84 LYS A CA 1
ATOM 631 C C . LYS A 1 84 ? -30.035 7.328 41.280 1.00 46.38 84 LYS A C 1
ATOM 633 O O . LYS A 1 84 ? -30.982 7.466 40.478 1.00 46.38 84 LYS A O 1
#

Sequence (84 aa):
MRVGRDHINAIINTLFLAYTGASFPLLILLYANNQPGAITLSGEGVMTEIMRAMLGSMGVVASVPITTFLASYIFSRPQKDKTK

pLDDT: mean 84.11, std 10.9, range [46.38, 94.56]

Secondary structure (DSSP, 8-state):
--HHHHHHHHHHHHHHHHHHHHTHHHHHHHHHH---HHHHHTSHHHHHHHHHHHHHHHHHHHHHHHHHHHHHHHH---------